Protein AF-A0A7Y4ZF95-F1 (afdb_monomer_lite)

pLDDT: mean 88.72, std 15.92, range [34.03, 98.06]

Sequence (180 aa):
MFRTTTAITALSLLALSTVAGCDKSADKKAEEVAEAQRTANQRSVEAQNEANDKANKAQIEANDTIVKEQNKAAAKADDLNKDLAVKREDLRKSLEKDLASVDKRVIDLRTKVSTAKNTKTPKADLEAAIKDVQGQSDALKKSISNVAATTADSFEATKTNLETQVSALAKSLDDIEKKV

Foldseek 3Di:
DDDDDDDDDDDDDDDDDDDPDDPPPVVVVVVVVVVVVVVVVVVVVVVVVVVVVVVVVVVVVVVVVVVVVVVVVVVVVVVLVVVLQVVLVVLLVVLVVLLVVLVVLLVVLLVCLVPDPDFQDDSVVLPVLSVVLVVLSVVLNVLSVCLNVDDPVCNVVSSVVSVVSSVVSVVSSVVSVVGD

Radius of gyration: 43.76 Å; chains: 1; bounding box: 86×17×122 Å

Secondary structure (DSSP, 8-state):
----------------------HHHHHHHHHHHHHHHHHHHHHHHHHHHHHHHHHHHHHHHHHHHHHHHHHHHHHHHHHHHHHHHHHHHHHHHHHHHHHHHHHHHHHHHHHHHHH-SS-SS-HHHHHHHHHHHHHHHHHHHHHHTTGGG--HHHHHHHHHHHHHHHHHHHHHHHHHHTT-

Structure (mmCIF, N/CA/C/O backbone):
data_AF-A0A7Y4ZF95-F1
#
_entry.id   AF-A0A7Y4ZF95-F1
#
loop_
_atom_site.group_PDB
_atom_site.id
_atom_site.type_symbol
_atom_site.label_atom_id
_atom_site.label_alt_id
_atom_site.label_comp_id
_atom_site.label_asym_id
_atom_site.label_entity_id
_atom_site.label_seq_id
_atom_site.pdbx_PDB_ins_code
_atom_site.Cartn_x
_atom_site.Cartn_y
_atom_site.Cartn_z
_atom_site.occupancy
_atom_site.B_iso_or_equiv
_atom_site.auth_seq_id
_atom_site.auth_comp_id
_atom_site.auth_asym_id
_atom_site.auth_atom_id
_atom_site.pdbx_PDB_model_num
ATOM 1 N N . MET A 1 1 ? 10.327 -6.188 -35.863 1.00 38.84 1 MET A N 1
ATOM 2 C CA . MET A 1 1 ? 10.678 -7.007 -37.044 1.00 38.84 1 MET A CA 1
ATOM 3 C C . MET A 1 1 ? 10.373 -6.199 -38.296 1.00 38.84 1 MET A C 1
ATOM 5 O O . MET A 1 1 ? 9.225 -6.164 -38.707 1.00 38.84 1 MET A O 1
ATOM 9 N N . PHE A 1 2 ? 11.367 -5.526 -38.875 1.00 34.03 2 PHE A N 1
ATOM 10 C CA . PHE A 1 2 ? 11.234 -4.890 -40.188 1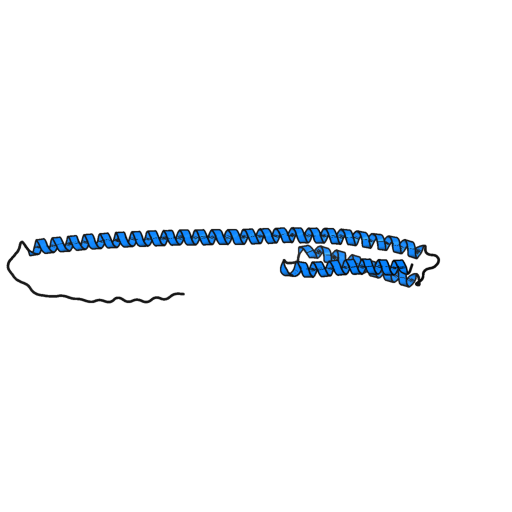.00 34.03 2 PHE A CA 1
ATOM 11 C C . PHE A 1 2 ? 12.203 -5.588 -41.143 1.00 34.03 2 PHE A C 1
ATOM 13 O O . PHE A 1 2 ? 13.413 -5.565 -40.936 1.00 34.03 2 PHE A O 1
ATOM 20 N N . ARG A 1 3 ? 11.644 -6.294 -42.131 1.00 48.75 3 ARG A N 1
ATOM 21 C CA . ARG A 1 3 ? 12.360 -6.879 -43.267 1.00 48.75 3 ARG A CA 1
ATOM 22 C C . ARG A 1 3 ? 12.306 -5.867 -44.406 1.00 48.75 3 ARG A C 1
ATOM 24 O O . ARG A 1 3 ? 11.213 -5.558 -44.868 1.00 48.75 3 ARG A O 1
ATOM 31 N N . THR A 1 4 ? 13.453 -5.413 -44.892 1.00 50.75 4 THR A N 1
ATOM 32 C CA . THR A 1 4 ? 13.552 -4.729 -46.187 1.00 50.75 4 THR A CA 1
ATOM 33 C C . THR A 1 4 ? 14.628 -5.408 -47.017 1.00 50.75 4 THR A C 1
ATOM 35 O O . THR A 1 4 ? 15.821 -5.288 -46.755 1.00 50.75 4 THR A O 1
ATOM 38 N N . THR A 1 5 ? 14.155 -6.182 -47.987 1.00 53.75 5 THR A N 1
ATOM 39 C CA . THR A 1 5 ? 14.913 -6.820 -49.056 1.00 53.75 5 THR A CA 1
ATOM 40 C C . THR A 1 5 ? 14.968 -5.840 -50.223 1.00 53.75 5 THR A C 1
ATOM 42 O O . THR A 1 5 ? 13.928 -5.566 -50.813 1.00 53.75 5 THR A O 1
ATOM 45 N N . THR A 1 6 ? 16.151 -5.342 -50.583 1.00 54.34 6 THR A N 1
ATOM 46 C CA . THR A 1 6 ? 16.335 -4.622 -51.851 1.00 54.34 6 THR A CA 1
ATOM 47 C C . THR A 1 6 ? 17.598 -5.134 -52.526 1.00 54.34 6 THR A C 1
ATOM 49 O O . THR A 1 6 ? 18.715 -4.813 -52.130 1.00 54.34 6 THR A O 1
ATOM 52 N N . ALA A 1 7 ? 17.397 -5.991 -53.523 1.00 48.81 7 ALA A N 1
ATOM 53 C CA . ALA A 1 7 ? 18.414 -6.415 -54.467 1.00 48.81 7 ALA A CA 1
ATOM 54 C C . ALA A 1 7 ? 18.670 -5.284 -55.474 1.00 48.81 7 ALA A C 1
ATOM 56 O O . ALA A 1 7 ? 17.720 -4.745 -56.039 1.00 48.81 7 ALA A O 1
ATOM 57 N N . ILE A 1 8 ? 19.936 -4.954 -55.733 1.00 49.41 8 ILE A N 1
ATOM 58 C CA . ILE A 1 8 ? 20.340 -4.212 -56.932 1.00 49.41 8 ILE A CA 1
ATOM 59 C C . ILE A 1 8 ? 21.417 -5.040 -57.625 1.00 49.41 8 ILE A C 1
ATOM 61 O O . ILE A 1 8 ? 22.589 -5.031 -57.257 1.00 49.41 8 ILE A O 1
ATOM 65 N N . THR A 1 9 ? 20.972 -5.806 -58.614 1.00 49.31 9 THR A N 1
ATOM 66 C CA . THR A 1 9 ? 21.799 -6.478 -59.612 1.00 49.31 9 THR A CA 1
ATOM 67 C C . THR A 1 9 ? 21.808 -5.576 -60.843 1.00 49.31 9 THR A C 1
ATOM 69 O O . THR A 1 9 ? 20.766 -5.397 -61.467 1.00 49.31 9 THR A O 1
ATOM 72 N N . ALA A 1 10 ? 22.953 -4.995 -61.200 1.00 43.66 10 ALA A N 1
ATOM 73 C CA . ALA A 1 10 ? 23.132 -4.328 -62.488 1.00 43.66 10 ALA A CA 1
ATOM 74 C C . ALA A 1 10 ? 24.470 -4.759 -63.094 1.00 43.66 10 ALA A C 1
ATOM 76 O O . ALA A 1 10 ? 25.547 -4.322 -62.700 1.00 43.66 10 ALA A O 1
ATOM 77 N N . LEU A 1 11 ? 24.331 -5.700 -64.021 1.00 53.72 11 LEU A N 1
ATOM 78 C CA . LEU A 1 11 ? 25.322 -6.257 -64.921 1.00 53.72 11 LEU A CA 1
ATOM 79 C C . LEU A 1 11 ? 25.525 -5.288 -66.096 1.00 53.72 11 LEU A C 1
ATOM 81 O O . LEU A 1 11 ? 24.558 -4.959 -66.779 1.00 53.72 11 LEU A O 1
ATOM 85 N N . SER A 1 12 ? 26.765 -4.910 -66.395 1.00 43.88 12 SER A N 1
ATOM 86 C CA . SER A 1 12 ? 27.131 -4.408 -67.726 1.00 43.88 12 SER A CA 1
ATOM 87 C C . SER A 1 12 ? 28.594 -4.720 -68.036 1.00 43.88 12 SER A C 1
ATOM 89 O O . SER A 1 12 ? 29.511 -3.946 -67.776 1.00 43.88 12 SER A O 1
ATOM 91 N N . LEU A 1 13 ? 28.781 -5.908 -68.616 1.00 50.03 13 LEU A N 1
ATOM 92 C CA . LEU A 1 13 ? 29.939 -6.275 -69.424 1.00 50.03 13 LEU A CA 1
ATOM 93 C C . LEU A 1 13 ? 29.984 -5.360 -70.660 1.00 50.03 13 LEU A C 1
ATOM 95 O O . LEU A 1 13 ? 29.037 -5.345 -71.445 1.00 50.03 13 LEU A O 1
ATOM 99 N N . LEU A 1 14 ? 31.095 -4.659 -70.869 1.00 51.44 14 LEU A N 1
ATOM 100 C CA . LEU A 1 14 ? 31.428 -4.007 -72.136 1.00 51.44 14 LEU A CA 1
ATOM 101 C C . LEU A 1 14 ? 32.805 -4.510 -72.573 1.00 51.44 14 LEU A C 1
ATOM 103 O O . LEU A 1 14 ? 33.836 -4.096 -72.053 1.00 51.44 14 LEU A O 1
ATOM 107 N N . ALA A 1 15 ? 32.793 -5.450 -73.515 1.00 59.00 15 ALA A N 1
ATOM 108 C CA . ALA A 1 15 ? 33.949 -5.841 -74.306 1.00 59.00 15 ALA A CA 1
ATOM 109 C C . ALA A 1 15 ? 33.940 -5.029 -75.606 1.00 59.00 15 ALA A C 1
ATOM 111 O O . ALA A 1 15 ? 32.884 -4.955 -76.226 1.00 59.00 15 ALA A O 1
ATOM 112 N N . LEU A 1 16 ? 35.086 -4.485 -76.038 1.00 45.25 16 LEU A N 1
ATOM 113 C CA . LEU A 1 16 ? 35.409 -4.279 -77.460 1.00 45.25 16 LEU A CA 1
ATOM 114 C C . LEU A 1 16 ? 36.900 -3.948 -77.684 1.00 45.25 16 LEU A C 1
ATOM 116 O O . LEU A 1 16 ? 37.392 -2.881 -77.335 1.00 45.25 16 LEU A O 1
ATOM 120 N N . SER A 1 17 ? 37.557 -4.934 -78.301 1.00 50.25 17 SER A N 1
ATOM 121 C CA . SER A 1 17 ? 38.521 -4.887 -79.413 1.00 50.25 17 SER A CA 1
ATOM 122 C C . SER A 1 17 ? 39.746 -3.959 -79.405 1.00 50.25 17 SER A C 1
ATOM 124 O O . SER A 1 17 ? 39.678 -2.735 -79.435 1.00 50.25 17 SER A O 1
ATOM 126 N N . THR A 1 18 ? 40.868 -4.655 -79.576 1.00 51.62 18 THR A N 1
ATOM 127 C CA . THR A 1 18 ? 42.218 -4.282 -79.998 1.00 51.62 18 THR A CA 1
ATOM 128 C C . THR A 1 18 ? 42.303 -3.346 -81.212 1.00 51.62 18 THR A C 1
ATOM 130 O O . THR A 1 18 ? 41.832 -3.689 -82.296 1.00 51.62 18 THR A O 1
ATOM 133 N N . VAL A 1 19 ? 43.054 -2.249 -81.066 1.00 53.84 19 VAL A N 1
ATOM 134 C CA . VAL A 1 19 ? 43.753 -1.569 -82.169 1.00 53.84 19 VAL A CA 1
ATOM 135 C C . VAL A 1 19 ? 45.237 -1.517 -81.811 1.00 53.84 19 VAL A C 1
ATOM 137 O O . VAL A 1 19 ? 45.625 -0.927 -80.804 1.00 53.84 19 VAL A O 1
ATOM 140 N N . ALA A 1 20 ? 46.055 -2.188 -82.623 1.00 61.06 20 ALA A N 1
ATOM 141 C CA . ALA A 1 20 ? 47.508 -2.166 -82.546 1.00 61.06 20 ALA A CA 1
ATOM 142 C C . ALA A 1 20 ? 48.028 -0.828 -83.092 1.00 61.06 20 ALA A C 1
ATOM 144 O O . ALA A 1 20 ? 47.841 -0.518 -84.267 1.00 61.06 20 ALA A O 1
ATOM 145 N N . GLY A 1 21 ? 48.665 -0.048 -82.218 1.00 53.12 21 GLY A N 1
ATOM 146 C CA . GLY A 1 21 ? 49.318 1.219 -82.545 1.00 53.12 21 GLY A CA 1
ATOM 147 C C . GLY A 1 21 ? 49.047 2.303 -81.503 1.00 53.12 21 GLY A C 1
ATOM 148 O O . GLY A 1 21 ? 48.215 3.158 -81.766 1.00 53.12 21 GLY A O 1
ATOM 149 N N . CYS A 1 22 ? 49.711 2.247 -80.334 1.00 52.09 22 CYS A N 1
ATOM 150 C CA . CYS A 1 22 ? 50.061 3.373 -79.434 1.00 52.09 22 CYS A CA 1
ATOM 151 C C . CYS A 1 22 ? 50.559 2.833 -78.068 1.00 52.09 22 CYS A C 1
ATOM 153 O O . CYS A 1 22 ? 49.835 2.906 -77.072 1.00 52.09 22 CYS A O 1
ATOM 155 N N . ASP A 1 23 ? 51.798 2.329 -78.004 1.00 54.50 23 ASP A N 1
ATOM 156 C CA . ASP A 1 23 ? 52.418 1.767 -76.779 1.00 54.50 23 ASP A CA 1
ATOM 157 C C . ASP A 1 23 ? 52.372 2.739 -75.578 1.00 54.50 23 ASP A C 1
ATOM 159 O O . ASP A 1 23 ? 52.082 2.365 -74.453 1.00 54.50 23 ASP A O 1
ATOM 163 N N . LYS A 1 24 ? 52.507 4.050 -75.819 1.00 58.34 24 LYS A N 1
ATOM 164 C CA . LYS A 1 24 ? 52.425 5.079 -74.762 1.00 58.34 24 LYS A CA 1
ATOM 165 C C . LYS A 1 24 ? 51.011 5.431 -74.280 1.00 58.34 24 LYS A C 1
ATOM 167 O O . LYS A 1 24 ? 50.882 6.184 -73.318 1.00 58.34 24 LYS A O 1
ATOM 172 N N . SER A 1 25 ? 49.956 4.979 -74.961 1.00 62.72 25 SER A N 1
ATOM 173 C CA . SER A 1 25 ? 48.571 5.368 -74.635 1.00 62.72 25 SER A CA 1
ATOM 174 C C . SER A 1 25 ? 47.823 4.328 -73.801 1.00 62.72 25 SER A C 1
ATOM 176 O O . SER A 1 25 ? 46.913 4.696 -73.064 1.00 62.72 25 SER A O 1
ATOM 178 N N . ALA A 1 26 ? 48.204 3.051 -73.900 1.00 68.19 26 ALA A N 1
ATOM 179 C CA . ALA A 1 26 ? 47.609 1.977 -73.112 1.00 68.19 26 ALA A CA 1
ATOM 180 C C . ALA A 1 26 ? 48.098 2.025 -71.657 1.00 68.19 26 ALA A C 1
ATOM 182 O O . ALA A 1 26 ? 47.274 1.980 -70.747 1.00 68.19 26 ALA A O 1
ATOM 183 N N . ASP A 1 27 ? 49.400 2.241 -71.445 1.00 75.06 27 ASP A N 1
ATOM 184 C CA . ASP A 1 27 ? 49.992 2.354 -70.106 1.00 75.06 27 ASP A CA 1
ATOM 185 C C . ASP A 1 27 ? 49.444 3.554 -69.324 1.00 75.06 27 ASP A C 1
ATOM 187 O O . ASP A 1 27 ? 49.044 3.413 -68.172 1.00 75.06 27 ASP A O 1
ATOM 191 N N . LYS A 1 28 ? 49.316 4.721 -69.972 1.00 75.94 28 LYS A N 1
ATOM 192 C CA . LYS A 1 28 ? 48.698 5.906 -69.349 1.00 75.94 28 LYS A CA 1
ATOM 193 C C . LYS A 1 28 ? 47.238 5.672 -68.961 1.00 75.94 28 LYS A C 1
ATOM 195 O O . LYS A 1 28 ? 46.824 6.059 -67.877 1.00 75.94 28 LYS A O 1
ATOM 200 N N . LYS A 1 29 ? 46.463 5.002 -69.819 1.00 76.62 29 LYS A N 1
ATOM 201 C CA . LYS A 1 29 ? 45.070 4.650 -69.507 1.00 76.62 29 LYS A CA 1
ATOM 202 C C . LYS A 1 29 ? 44.976 3.632 -68.370 1.00 76.62 29 LYS A C 1
ATOM 204 O O . LYS A 1 29 ? 44.055 3.712 -67.565 1.00 76.62 29 LYS A O 1
ATOM 209 N N . ALA A 1 30 ? 45.906 2.682 -68.288 1.00 80.31 30 ALA A N 1
ATOM 210 C CA . ALA A 1 30 ? 45.956 1.722 -67.189 1.00 80.31 30 ALA A CA 1
ATOM 211 C C . ALA A 1 30 ? 46.284 2.405 -65.849 1.00 80.31 30 ALA A C 1
ATOM 213 O O . ALA A 1 30 ? 45.670 2.079 -64.833 1.00 80.31 30 ALA A O 1
ATOM 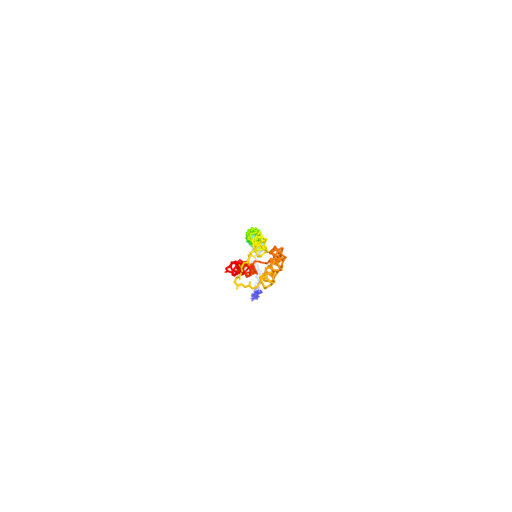214 N N . GLU A 1 31 ? 47.196 3.380 -65.854 1.00 84.12 31 GLU A N 1
ATOM 215 C CA . GLU A 1 31 ? 47.543 4.184 -64.677 1.00 84.12 31 GLU A CA 1
ATOM 216 C C . GLU A 1 31 ? 46.365 5.055 -64.206 1.00 84.12 31 GLU A C 1
ATOM 218 O O . GLU A 1 31 ? 46.001 4.996 -63.032 1.00 84.12 31 GLU A O 1
ATOM 223 N N . GLU A 1 32 ? 45.690 5.759 -65.123 1.00 85.69 32 GLU A N 1
ATOM 224 C CA . GLU A 1 32 ? 44.487 6.556 -64.827 1.00 85.69 32 GLU A CA 1
ATOM 225 C C . GLU A 1 32 ? 43.347 5.699 -64.247 1.00 85.69 32 GLU A C 1
ATOM 227 O O . GLU A 1 32 ? 42.679 6.100 -63.291 1.00 85.69 32 GLU A O 1
ATOM 232 N N . VAL A 1 33 ? 43.131 4.491 -64.782 1.00 84.75 33 VAL A N 1
ATOM 233 C CA . VAL A 1 33 ? 42.121 3.553 -64.261 1.00 84.75 33 VAL A CA 1
ATOM 234 C C . VAL A 1 33 ? 42.498 3.050 -62.865 1.00 84.75 33 VAL A C 1
ATOM 236 O O . VAL A 1 33 ? 41.635 2.980 -61.987 1.00 84.75 33 VAL A O 1
ATOM 239 N N . ALA A 1 34 ? 43.772 2.727 -62.631 1.00 87.88 34 ALA A N 1
ATOM 240 C CA . ALA A 1 34 ? 44.245 2.283 -61.323 1.00 87.88 34 ALA A CA 1
ATOM 241 C C . ALA A 1 34 ? 44.133 3.392 -60.263 1.00 87.88 34 ALA A C 1
ATOM 243 O O . ALA A 1 34 ? 43.736 3.121 -59.127 1.00 87.88 34 ALA A O 1
ATOM 244 N N . GLU A 1 35 ? 44.441 4.640 -60.623 1.00 91.31 35 GLU A N 1
ATOM 245 C CA . GLU A 1 35 ? 44.264 5.803 -59.751 1.00 91.31 35 GLU A CA 1
ATOM 246 C C . GLU A 1 35 ? 42.783 6.049 -59.446 1.00 91.31 35 GLU A C 1
ATOM 248 O O . GLU A 1 35 ? 42.404 6.121 -58.275 1.00 91.31 35 GLU A O 1
ATOM 253 N N . ALA A 1 36 ? 41.922 6.052 -60.469 1.00 89.38 36 ALA A N 1
ATOM 254 C CA . ALA A 1 36 ? 40.479 6.195 -60.293 1.00 89.38 36 ALA A CA 1
ATOM 255 C C . ALA A 1 36 ? 39.898 5.105 -59.376 1.00 89.38 36 ALA A C 1
ATOM 257 O O . ALA A 1 36 ? 39.076 5.398 -58.504 1.00 89.38 36 ALA A O 1
ATOM 258 N N . GLN A 1 37 ? 40.356 3.856 -59.514 1.00 90.69 37 GLN A N 1
ATOM 259 C CA . GLN A 1 37 ? 39.935 2.753 -58.652 1.00 90.69 37 GLN A CA 1
ATOM 260 C C . GLN A 1 37 ? 40.424 2.928 -57.208 1.00 90.69 37 GLN A C 1
ATOM 262 O O . GLN A 1 37 ? 39.662 2.681 -56.273 1.00 90.69 37 GLN A O 1
ATOM 267 N N . ARG A 1 38 ? 41.663 3.395 -56.997 1.00 92.94 38 ARG A N 1
ATOM 268 C CA . ARG A 1 38 ? 42.179 3.708 -55.652 1.00 92.94 38 ARG A CA 1
ATOM 269 C C . ARG A 1 38 ? 41.372 4.819 -54.991 1.00 92.94 38 ARG A C 1
ATOM 271 O O . ARG A 1 38 ? 40.939 4.641 -53.855 1.00 92.94 38 ARG A O 1
ATOM 278 N N . THR A 1 39 ? 41.111 5.918 -55.697 1.00 93.50 39 THR A N 1
ATOM 279 C CA . THR A 1 39 ? 40.301 7.028 -55.178 1.00 93.50 39 THR A CA 1
ATOM 280 C C . THR A 1 39 ? 38.866 6.591 -54.883 1.00 93.50 39 THR A C 1
ATOM 282 O O . THR A 1 39 ? 38.317 6.963 -53.846 1.00 93.50 39 THR A O 1
ATOM 285 N N . ALA A 1 40 ? 38.253 5.775 -55.746 1.00 91.62 40 ALA A N 1
ATOM 286 C CA . ALA A 1 40 ? 36.916 5.234 -55.510 1.00 91.62 40 ALA A CA 1
ATOM 287 C C . ALA A 1 40 ? 36.874 4.330 -54.267 1.00 91.62 40 ALA A C 1
ATOM 289 O O . ALA A 1 40 ? 35.991 4.486 -53.422 1.00 91.62 40 ALA A O 1
ATOM 290 N N . ASN A 1 41 ? 37.858 3.439 -54.113 1.00 93.94 41 ASN A N 1
ATOM 291 C CA . ASN A 1 41 ? 37.977 2.580 -52.936 1.00 93.94 41 ASN A CA 1
ATOM 292 C C . ASN A 1 41 ? 38.184 3.400 -51.656 1.00 93.94 41 ASN A C 1
ATOM 294 O O . ASN A 1 41 ? 37.526 3.133 -50.653 1.00 93.94 41 ASN A O 1
ATOM 298 N N . GLN A 1 42 ? 39.039 4.426 -51.697 1.00 96.19 42 GLN A N 1
ATOM 299 C CA . GLN A 1 42 ? 39.266 5.314 -50.559 1.00 96.19 42 GLN A CA 1
ATOM 300 C C . GLN A 1 42 ? 37.978 6.038 -50.148 1.00 96.19 42 GLN A C 1
ATOM 302 O O . GLN A 1 42 ? 37.582 5.962 -48.987 1.00 96.19 42 GLN A O 1
ATOM 307 N N . ARG A 1 43 ? 37.267 6.652 -51.104 1.00 94.56 43 ARG A N 1
ATOM 308 C CA . ARG A 1 43 ? 35.981 7.317 -50.835 1.00 94.56 43 ARG A CA 1
ATOM 309 C C . ARG A 1 43 ? 34.924 6.351 -50.302 1.00 94.56 43 ARG A C 1
ATOM 311 O O . ARG A 1 43 ? 34.137 6.728 -49.441 1.00 94.56 43 ARG A O 1
ATOM 318 N N . SER A 1 44 ? 34.908 5.106 -50.781 1.00 92.38 44 SER A N 1
ATOM 319 C CA . SER A 1 44 ? 34.009 4.068 -50.264 1.00 92.38 44 SER A CA 1
ATOM 320 C C . SER A 1 44 ? 34.312 3.726 -48.803 1.00 92.38 44 SER A C 1
ATOM 322 O O . SER A 1 44 ? 33.385 3.590 -48.009 1.00 92.38 44 SER A O 1
ATOM 324 N N . VAL A 1 45 ? 35.588 3.587 -48.433 1.00 95.75 45 VAL A N 1
ATOM 325 C CA . VAL A 1 45 ? 35.990 3.302 -47.046 1.00 95.75 45 VAL A CA 1
ATOM 326 C C . VAL A 1 45 ? 35.681 4.488 -46.133 1.00 95.75 45 VAL A C 1
ATOM 328 O O . VAL A 1 45 ? 35.116 4.294 -45.060 1.00 95.75 45 VAL A O 1
ATOM 331 N N . GLU A 1 46 ? 35.981 5.715 -46.563 1.00 95.62 46 GLU A N 1
ATOM 332 C CA . GLU A 1 46 ? 35.650 6.937 -45.817 1.00 95.62 46 GLU A CA 1
ATOM 333 C C . GLU A 1 46 ? 34.138 7.057 -45.581 1.00 95.62 46 GLU A C 1
ATOM 335 O O . GLU A 1 46 ? 33.709 7.263 -44.446 1.00 95.62 46 GLU A O 1
ATOM 340 N N . ALA A 1 47 ? 33.323 6.828 -46.616 1.00 94.06 47 ALA A N 1
ATOM 341 C CA . ALA A 1 47 ? 31.866 6.843 -46.499 1.00 94.06 47 ALA A CA 1
ATOM 342 C C . ALA A 1 47 ? 31.334 5.736 -45.571 1.00 94.06 47 ALA A C 1
ATOM 344 O O . ALA A 1 47 ? 30.408 5.979 -44.796 1.00 94.06 47 ALA A O 1
ATOM 345 N N . GLN A 1 48 ? 31.913 4.529 -45.614 1.00 94.56 48 GLN A N 1
ATOM 346 C CA . GLN A 1 48 ? 31.554 3.443 -44.694 1.00 94.56 48 GLN A CA 1
ATOM 347 C C . GLN A 1 48 ? 31.913 3.784 -43.247 1.00 94.56 48 GLN A C 1
ATOM 349 O O . GLN A 1 48 ? 31.104 3.553 -42.351 1.00 94.56 48 GLN A O 1
ATOM 354 N N . ASN A 1 49 ? 33.087 4.370 -43.012 1.00 96.19 49 ASN A N 1
ATOM 355 C CA . ASN A 1 49 ? 33.508 4.790 -41.678 1.00 96.19 49 ASN A CA 1
ATOM 356 C C . ASN A 1 49 ? 32.603 5.898 -41.132 1.00 96.19 49 ASN A C 1
ATOM 358 O O . ASN A 1 49 ? 32.125 5.784 -40.009 1.00 96.19 49 ASN A O 1
ATOM 362 N N . GLU A 1 50 ? 32.280 6.916 -41.935 1.00 96.56 50 GLU A N 1
ATOM 363 C CA . GLU A 1 50 ? 31.364 7.983 -41.518 1.00 96.56 50 GLU A CA 1
ATOM 364 C C . GLU A 1 50 ? 29.952 7.443 -41.225 1.00 96.56 50 GLU A C 1
ATOM 366 O O . GLU A 1 50 ? 29.311 7.854 -40.253 1.00 96.56 50 GLU A O 1
ATOM 371 N N . ALA A 1 51 ? 29.462 6.500 -42.036 1.00 94.62 51 ALA A N 1
ATOM 372 C CA . ALA A 1 51 ? 28.183 5.840 -41.798 1.00 94.62 51 ALA A CA 1
ATOM 373 C C . ALA A 1 51 ? 28.197 5.024 -40.495 1.00 94.62 51 ALA A C 1
ATOM 375 O O . ALA A 1 51 ? 27.260 5.132 -39.702 1.00 94.62 51 ALA A O 1
ATOM 376 N N . ASN A 1 52 ? 29.268 4.265 -40.246 1.00 96.44 52 ASN A N 1
ATOM 377 C CA . ASN A 1 52 ? 29.450 3.503 -39.012 1.00 96.44 52 ASN A CA 1
ATOM 378 C C . ASN A 1 52 ? 29.543 4.427 -37.791 1.00 96.44 52 ASN A C 1
ATOM 380 O O . ASN A 1 52 ? 28.891 4.170 -36.783 1.00 96.44 52 ASN A O 1
ATOM 384 N N . ASP A 1 53 ? 30.271 5.540 -37.886 1.00 97.56 53 ASP A N 1
ATOM 385 C CA . ASP A 1 53 ? 30.383 6.527 -36.811 1.00 97.56 53 ASP A CA 1
ATOM 386 C C . ASP A 1 53 ? 29.034 7.178 -36.491 1.00 97.56 53 ASP A C 1
ATOM 388 O O . ASP A 1 53 ? 28.680 7.332 -35.319 1.00 97.56 53 ASP A O 1
ATOM 392 N N . LYS A 1 54 ? 28.247 7.536 -37.514 1.00 96.44 54 LYS A N 1
ATOM 393 C CA . LYS A 1 54 ? 26.886 8.066 -37.327 1.00 96.44 54 LYS A CA 1
ATOM 394 C C . LYS A 1 54 ? 25.955 7.024 -36.711 1.00 96.44 54 LYS A C 1
ATOM 396 O O . LYS A 1 54 ? 25.207 7.362 -35.796 1.00 96.44 54 LYS A O 1
ATOM 401 N N . ALA A 1 55 ? 26.020 5.774 -37.166 1.00 94.81 55 ALA A N 1
ATOM 402 C CA . ALA A 1 55 ? 25.230 4.681 -36.607 1.00 94.81 55 ALA A CA 1
ATOM 403 C C . ALA A 1 55 ? 25.588 4.418 -35.135 1.00 94.81 55 ALA A C 1
ATOM 405 O O . ALA A 1 55 ? 24.694 4.307 -34.297 1.00 94.81 55 ALA A O 1
ATOM 406 N N . ASN A 1 56 ? 26.882 4.407 -34.802 1.00 95.75 56 ASN A N 1
ATOM 407 C CA . ASN A 1 56 ? 27.368 4.228 -33.436 1.00 95.75 56 ASN A CA 1
ATOM 408 C C . ASN A 1 56 ? 26.921 5.375 -32.523 1.00 95.75 56 ASN A C 1
ATOM 410 O O . ASN A 1 56 ? 26.414 5.123 -31.432 1.00 95.75 56 ASN A O 1
ATOM 414 N N . LYS A 1 57 ? 27.047 6.632 -32.970 1.00 96.88 57 LYS A N 1
ATOM 415 C CA . LYS A 1 57 ? 26.561 7.798 -32.212 1.00 96.88 57 LYS A CA 1
ATOM 416 C C . LYS A 1 57 ? 25.057 7.721 -31.963 1.00 96.88 57 LYS A C 1
ATOM 418 O O . LYS A 1 57 ? 24.633 7.849 -30.820 1.00 96.88 57 LYS A O 1
ATOM 423 N N . ALA A 1 58 ? 24.271 7.420 -32.997 1.00 95.44 58 ALA A N 1
ATOM 424 C CA . ALA A 1 58 ? 22.826 7.257 -32.864 1.00 95.44 58 ALA A CA 1
ATOM 425 C C . ALA A 1 58 ? 22.459 6.117 -31.896 1.00 95.44 58 ALA A C 1
ATOM 427 O O . ALA A 1 58 ? 21.532 6.256 -31.101 1.00 95.44 58 ALA A O 1
ATOM 428 N N . GLN A 1 59 ? 23.200 5.004 -31.916 1.00 95.06 59 GLN A N 1
ATOM 429 C CA . GLN A 1 59 ? 22.987 3.897 -30.983 1.00 95.06 59 GLN A CA 1
ATOM 430 C C . GLN A 1 59 ? 23.327 4.287 -29.538 1.00 95.06 59 GLN A C 1
ATOM 432 O O . GLN A 1 59 ? 22.584 3.933 -28.624 1.00 95.06 59 GLN A O 1
ATOM 437 N N . ILE A 1 60 ? 24.417 5.026 -29.320 1.00 96.75 60 ILE A N 1
ATOM 438 C CA . ILE A 1 60 ? 24.803 5.526 -27.994 1.00 96.75 60 ILE A CA 1
ATOM 439 C C . ILE A 1 60 ? 23.744 6.492 -27.454 1.00 96.75 60 ILE A C 1
ATOM 441 O O . ILE A 1 60 ? 23.310 6.328 -26.318 1.00 96.75 60 ILE A O 1
ATOM 445 N N . GLU A 1 61 ? 23.284 7.450 -28.260 1.00 96.31 61 GLU A N 1
ATOM 446 C CA . GLU A 1 61 ? 22.238 8.408 -27.869 1.00 96.31 61 GLU A CA 1
ATOM 447 C C . GLU A 1 61 ? 20.901 7.714 -27.566 1.00 96.31 61 GLU A C 1
ATOM 449 O O . GLU A 1 61 ? 20.227 8.040 -26.582 1.00 96.31 61 GLU A O 1
ATOM 454 N N . ALA A 1 62 ? 20.529 6.716 -28.373 1.00 95.19 62 ALA A N 1
ATOM 455 C CA . ALA A 1 62 ? 19.342 5.905 -28.126 1.00 95.19 62 ALA A CA 1
ATOM 456 C C . ALA A 1 62 ? 19.463 5.118 -26.812 1.00 95.19 62 ALA A C 1
ATOM 458 O O . ALA A 1 62 ? 18.535 5.128 -26.002 1.00 95.19 62 ALA A O 1
ATOM 459 N N . ASN A 1 63 ? 20.613 4.485 -26.565 1.00 95.88 63 ASN A N 1
ATOM 460 C CA . ASN A 1 63 ? 20.874 3.756 -25.325 1.00 95.88 63 ASN A CA 1
ATOM 461 C C . ASN A 1 63 ? 20.863 4.687 -24.102 1.00 95.88 63 ASN A C 1
ATOM 463 O O . ASN A 1 63 ? 20.247 4.351 -23.092 1.00 95.88 63 ASN A O 1
ATOM 467 N N . ASP A 1 64 ? 21.479 5.867 -24.194 1.00 97.44 64 ASP A N 1
ATOM 468 C CA . ASP A 1 64 ? 21.461 6.881 -23.131 1.00 97.44 64 ASP A CA 1
ATOM 469 C C . ASP A 1 64 ? 20.029 7.345 -22.820 1.00 97.44 64 ASP A C 1
ATOM 471 O O . ASP A 1 64 ? 19.631 7.440 -21.657 1.00 97.44 64 ASP A O 1
ATOM 475 N N . THR A 1 65 ? 19.206 7.542 -23.853 1.00 96.69 65 THR A N 1
ATOM 476 C CA . THR A 1 65 ? 17.787 7.886 -23.684 1.00 96.69 65 THR A CA 1
ATOM 477 C C . THR A 1 65 ? 17.013 6.770 -22.979 1.00 96.69 65 THR A C 1
ATOM 479 O O . THR A 1 65 ? 16.262 7.044 -22.043 1.00 96.69 65 THR A O 1
ATOM 482 N N . ILE A 1 66 ? 17.224 5.509 -23.370 1.00 95.94 66 ILE A N 1
ATOM 483 C CA . ILE A 1 66 ? 16.584 4.351 -22.728 1.00 95.94 66 ILE A CA 1
ATOM 484 C C . ILE A 1 66 ? 16.951 4.284 -21.242 1.00 95.94 66 ILE A C 1
ATOM 486 O O . ILE A 1 66 ? 16.061 4.146 -20.402 1.00 95.94 66 ILE A O 1
ATOM 490 N N . VAL A 1 67 ? 18.235 4.428 -20.904 1.00 96.50 67 VAL A N 1
ATOM 491 C CA . VAL A 1 67 ? 18.706 4.404 -19.510 1.00 96.50 67 VAL A CA 1
ATOM 492 C C . VAL A 1 67 ? 18.099 5.554 -18.703 1.00 96.50 67 VAL A C 1
ATOM 494 O O . VAL A 1 67 ? 17.626 5.343 -17.586 1.00 96.50 67 VAL A O 1
ATOM 497 N N . LYS A 1 68 ? 18.044 6.770 -19.263 1.00 96.38 68 LYS A N 1
ATOM 498 C CA . LYS A 1 68 ? 17.414 7.928 -18.606 1.00 96.38 68 LYS A CA 1
ATOM 499 C C . LYS A 1 68 ? 15.938 7.688 -18.301 1.00 96.38 68 LYS A C 1
ATOM 501 O O . LYS A 1 68 ? 15.501 7.973 -17.186 1.00 96.38 68 LYS A O 1
ATOM 506 N N . GLU A 1 69 ? 15.175 7.160 -19.252 1.00 96.31 69 GLU A N 1
ATOM 507 C CA . GLU A 1 69 ? 13.750 6.883 -19.046 1.00 96.31 69 GLU A CA 1
ATOM 508 C C . GLU A 1 69 ? 13.518 5.722 -18.067 1.00 96.31 69 GLU A C 1
ATOM 510 O O . GLU A 1 69 ? 12.634 5.812 -17.213 1.00 96.31 69 GLU A O 1
ATOM 515 N N . GLN A 1 70 ? 14.358 4.682 -18.094 1.00 95.69 70 GLN A N 1
ATOM 516 C CA . GLN A 1 70 ? 14.330 3.612 -17.088 1.00 95.69 70 GLN A CA 1
ATOM 517 C C . GLN A 1 70 ? 14.593 4.149 -15.675 1.00 95.69 70 GLN A C 1
ATOM 519 O O . GLN A 1 70 ? 13.857 3.819 -14.745 1.00 95.69 70 GLN A O 1
ATOM 524 N N . ASN A 1 71 ? 15.581 5.034 -15.517 1.00 95.94 71 ASN A N 1
ATOM 525 C CA . ASN A 1 71 ? 15.891 5.658 -14.230 1.00 95.94 71 ASN A CA 1
ATOM 526 C C . ASN A 1 71 ? 14.745 6.547 -13.726 1.00 95.94 71 ASN A C 1
ATOM 528 O O . ASN A 1 71 ? 14.407 6.496 -12.545 1.00 95.94 71 ASN A O 1
ATOM 532 N N . LYS A 1 72 ? 14.102 7.326 -14.608 1.00 96.31 72 LYS A N 1
ATOM 533 C CA . LYS A 1 72 ? 12.917 8.125 -14.246 1.00 96.31 72 LYS A CA 1
ATOM 534 C C . LYS A 1 72 ? 11.748 7.246 -13.806 1.00 96.31 72 LYS A C 1
ATOM 536 O O . LYS A 1 72 ? 11.081 7.566 -12.825 1.00 96.31 72 LYS A O 1
ATOM 541 N N . ALA A 1 73 ? 11.498 6.146 -14.516 1.00 94.81 73 ALA A N 1
ATOM 542 C CA . ALA A 1 73 ? 10.445 5.203 -14.159 1.00 94.81 73 ALA A CA 1
ATOM 543 C C . ALA A 1 73 ? 10.715 4.544 -12.797 1.00 94.81 73 ALA A C 1
ATOM 545 O O . ALA A 1 73 ? 9.809 4.471 -11.968 1.00 94.81 73 ALA A O 1
ATOM 546 N N . ALA A 1 74 ? 11.961 4.132 -12.540 1.00 95.25 74 ALA A N 1
ATOM 547 C CA . ALA A 1 74 ? 12.374 3.570 -11.257 1.00 95.25 74 ALA A CA 1
ATOM 548 C C . ALA A 1 74 ? 12.230 4.581 -10.108 1.00 95.25 74 ALA A C 1
ATOM 550 O O . ALA A 1 74 ? 11.654 4.245 -9.077 1.00 95.25 74 ALA A O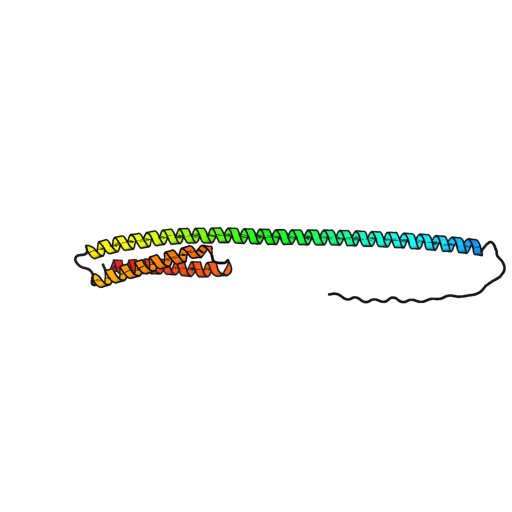 1
ATOM 551 N N . ALA A 1 75 ? 12.672 5.829 -10.305 1.00 95.81 75 ALA A N 1
ATOM 552 C CA . ALA A 1 75 ? 12.516 6.896 -9.316 1.00 95.81 75 ALA A CA 1
ATOM 553 C C . ALA A 1 75 ? 11.038 7.159 -8.993 1.00 95.81 75 ALA A C 1
ATOM 555 O O . ALA A 1 75 ? 10.653 7.212 -7.829 1.00 95.81 75 ALA A O 1
ATOM 556 N N . LYS A 1 76 ? 10.180 7.223 -10.018 1.00 95.56 76 LYS A N 1
ATOM 557 C CA . LYS A 1 76 ? 8.735 7.393 -9.826 1.00 95.56 76 LYS A CA 1
ATOM 558 C C . LYS A 1 76 ? 8.104 6.215 -9.076 1.00 95.56 76 LYS A C 1
ATOM 560 O O . LYS A 1 76 ? 7.204 6.424 -8.268 1.00 95.56 76 LYS A O 1
ATOM 565 N N . ALA A 1 77 ? 8.544 4.986 -9.344 1.00 94.12 77 ALA A N 1
ATOM 566 C CA . ALA A 1 77 ? 8.070 3.808 -8.620 1.00 94.12 77 ALA A CA 1
ATOM 567 C C . ALA A 1 77 ? 8.493 3.841 -7.140 1.00 94.12 77 ALA A C 1
ATOM 569 O O . ALA A 1 77 ? 7.687 3.521 -6.269 1.00 94.12 77 ALA A O 1
ATOM 570 N N . ASP A 1 78 ? 9.725 4.266 -6.851 1.00 95.25 78 ASP A N 1
ATOM 571 C CA . ASP A 1 78 ? 10.221 4.450 -5.483 1.00 95.25 78 ASP A CA 1
ATOM 572 C C . ASP A 1 78 ? 9.431 5.533 -4.728 1.00 95.25 78 ASP A C 1
ATOM 574 O O . ASP A 1 78 ? 8.983 5.299 -3.604 1.00 95.25 78 ASP A O 1
ATOM 578 N N . ASP A 1 79 ? 9.160 6.673 -5.370 1.00 95.19 79 ASP A N 1
ATOM 579 C CA . ASP A 1 79 ? 8.350 7.752 -4.791 1.00 95.19 79 ASP A CA 1
ATOM 580 C C . ASP A 1 79 ? 6.918 7.297 -4.470 1.00 95.19 79 ASP A C 1
ATOM 582 O O . ASP A 1 79 ? 6.407 7.577 -3.385 1.00 95.19 79 ASP A O 1
ATOM 586 N N . LEU A 1 80 ? 6.278 6.544 -5.373 1.00 94.25 80 LEU A N 1
ATOM 587 C CA . LEU A 1 80 ? 4.945 5.977 -5.132 1.00 94.25 80 LEU A CA 1
ATOM 588 C C . LEU A 1 80 ? 4.947 4.978 -3.967 1.00 94.25 80 LEU A C 1
ATOM 590 O O . LEU A 1 80 ? 4.02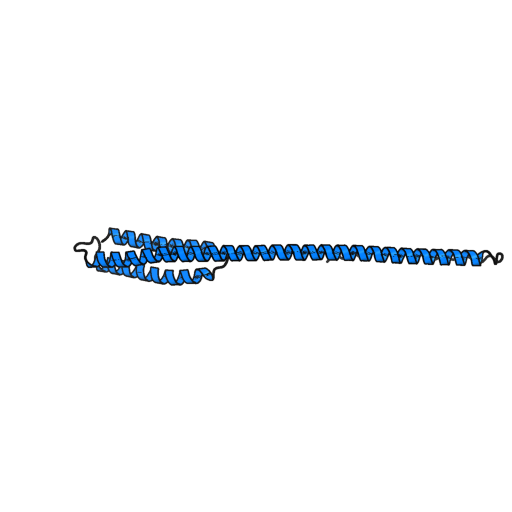2 4.979 -3.155 1.00 94.25 80 LEU A O 1
ATOM 594 N N . ASN A 1 81 ? 5.987 4.149 -3.853 1.00 93.50 81 ASN A N 1
ATOM 595 C CA . ASN A 1 81 ? 6.122 3.208 -2.741 1.00 93.50 81 ASN A CA 1
ATOM 596 C C . ASN A 1 81 ? 6.331 3.931 -1.402 1.00 93.50 81 ASN A C 1
ATOM 598 O O . ASN A 1 81 ? 5.755 3.521 -0.392 1.00 93.50 81 ASN A O 1
ATOM 602 N N . LYS A 1 82 ? 7.108 5.021 -1.387 1.00 96.00 82 LYS A N 1
ATOM 603 C CA . LYS A 1 82 ? 7.303 5.871 -0.203 1.00 96.00 82 LYS A CA 1
ATOM 604 C C . LYS A 1 82 ? 6.011 6.555 0.229 1.00 96.00 82 LYS A C 1
ATOM 606 O O . LYS A 1 82 ? 5.652 6.467 1.401 1.00 96.00 82 LYS A O 1
ATOM 611 N N . ASP A 1 83 ? 5.299 7.192 -0.700 1.00 96.06 83 ASP A N 1
ATOM 612 C CA . ASP A 1 83 ? 4.010 7.841 -0.422 1.00 96.06 83 ASP A CA 1
ATOM 613 C C . ASP A 1 83 ? 2.996 6.840 0.153 1.00 96.06 83 ASP A C 1
ATOM 615 O O . ASP A 1 83 ? 2.346 7.091 1.169 1.00 96.06 83 ASP A O 1
ATOM 619 N N . LEU A 1 84 ? 2.928 5.648 -0.435 1.00 96.12 84 LEU A N 1
ATOM 620 C CA . LEU A 1 84 ? 2.065 4.576 0.042 1.00 96.12 84 LEU A CA 1
ATOM 621 C C . LEU A 1 84 ? 2.456 4.072 1.439 1.00 96.12 84 LEU A C 1
ATOM 623 O O . LEU A 1 84 ? 1.576 3.803 2.259 1.00 96.12 84 LEU A O 1
ATOM 627 N N . ALA A 1 85 ? 3.752 3.964 1.739 1.00 96.62 85 ALA A N 1
ATOM 628 C CA . ALA A 1 85 ? 4.227 3.595 3.071 1.00 96.62 85 ALA A CA 1
ATOM 629 C C . ALA A 1 85 ? 3.820 4.634 4.131 1.00 96.62 85 ALA A C 1
ATOM 631 O O . ALA A 1 85 ? 3.350 4.253 5.204 1.00 96.62 85 ALA A O 1
ATOM 632 N N . VAL A 1 86 ? 3.928 5.930 3.813 1.00 96.94 86 VAL A N 1
ATOM 633 C CA . VAL A 1 86 ? 3.472 7.022 4.691 1.00 96.94 86 VAL A CA 1
ATOM 634 C C . VAL A 1 86 ? 1.965 6.931 4.926 1.00 96.94 86 VAL A C 1
ATOM 636 O O . VAL A 1 86 ? 1.529 6.882 6.074 1.00 96.94 86 VAL A O 1
ATOM 639 N N . LYS A 1 87 ? 1.166 6.795 3.861 1.00 97.62 87 LYS A N 1
ATOM 640 C CA . LYS A 1 87 ? -0.299 6.672 3.965 1.00 97.62 87 LYS A CA 1
ATOM 641 C C . LYS A 1 87 ? -0.741 5.488 4.826 1.00 97.62 87 LYS A C 1
ATOM 643 O O . LYS A 1 87 ? -1.691 5.611 5.599 1.00 97.62 87 LYS A O 1
ATOM 648 N N . ARG A 1 88 ? -0.060 4.343 4.719 1.00 97.38 88 ARG A N 1
ATOM 649 C CA . ARG A 1 88 ? -0.326 3.164 5.565 1.00 97.38 88 ARG A CA 1
ATOM 650 C C . ARG A 1 88 ? -0.049 3.433 7.031 1.00 97.38 88 ARG A C 1
ATOM 652 O O . ARG A 1 88 ? -0.841 3.027 7.877 1.00 97.38 88 ARG A O 1
ATOM 659 N N . GLU A 1 89 ? 1.060 4.097 7.321 1.00 97.12 89 GLU A N 1
ATOM 660 C CA . GLU A 1 89 ? 1.448 4.417 8.689 1.00 97.12 89 GLU A CA 1
ATOM 661 C C . GLU A 1 89 ? 0.505 5.445 9.324 1.00 97.12 89 GLU A C 1
ATOM 663 O O . GLU A 1 89 ? 0.100 5.278 10.476 1.00 97.12 89 GLU A O 1
ATOM 668 N N . ASP A 1 90 ? 0.098 6.467 8.572 1.00 97.50 90 ASP A N 1
ATOM 669 C CA . ASP A 1 90 ? -0.867 7.466 9.036 1.00 97.50 90 ASP A CA 1
ATOM 670 C C . ASP A 1 90 ? -2.234 6.836 9.317 1.00 97.50 90 ASP A C 1
ATOM 672 O O . ASP A 1 90 ? -2.822 7.072 10.377 1.00 97.50 90 ASP A O 1
ATOM 676 N N . LEU A 1 91 ? -2.711 5.965 8.419 1.00 97.94 91 LEU A N 1
ATOM 677 C CA . LEU A 1 91 ? -3.938 5.202 8.636 1.00 97.94 91 LEU A CA 1
ATOM 678 C C . LEU A 1 91 ? -3.835 4.329 9.892 1.00 97.94 91 LEU A C 1
ATOM 680 O O . LEU A 1 91 ? -4.735 4.353 10.730 1.00 97.94 91 LEU A O 1
ATOM 684 N N . ARG A 1 92 ? -2.732 3.584 10.051 1.00 97.62 92 ARG A N 1
ATOM 685 C CA . ARG A 1 92 ? -2.498 2.723 11.218 1.00 97.62 92 ARG A CA 1
ATOM 686 C C . ARG A 1 92 ? -2.584 3.525 12.516 1.00 97.62 92 ARG A C 1
ATOM 688 O O . ARG A 1 92 ? -3.343 3.154 13.406 1.00 97.62 92 ARG A O 1
ATOM 695 N N . LYS A 1 93 ? -1.872 4.652 12.595 1.00 97.00 93 LYS A N 1
ATOM 696 C CA . LYS A 1 93 ? -1.887 5.540 13.767 1.00 97.00 93 LYS A CA 1
ATOM 697 C C . LYS A 1 93 ? -3.272 6.110 14.055 1.00 97.00 93 LYS A C 1
ATOM 699 O O . LYS A 1 93 ? -3.669 6.165 15.218 1.00 97.00 93 LYS A O 1
ATOM 704 N N . SER A 1 94 ? -3.997 6.543 13.022 1.00 97.81 94 SER A N 1
ATOM 705 C CA . SER A 1 94 ? -5.353 7.074 13.191 1.00 97.81 94 SER A CA 1
ATOM 706 C C . SER A 1 94 ? -6.283 6.010 13.769 1.00 97.81 94 SER A C 1
ATOM 708 O O . SER A 1 94 ? -6.918 6.242 14.794 1.00 97.81 94 SER A O 1
ATOM 710 N N . LEU A 1 95 ? -6.296 4.813 13.175 1.00 97.94 95 LEU A N 1
ATOM 711 C CA . LEU A 1 95 ? -7.154 3.717 13.624 1.00 97.94 95 LEU A CA 1
ATOM 712 C C . LEU A 1 95 ? -6.772 3.213 15.025 1.00 97.94 95 LEU A C 1
ATOM 714 O O . LEU A 1 95 ? -7.655 2.890 15.813 1.00 97.94 95 LEU A O 1
ATOM 718 N N . GLU A 1 96 ? -5.481 3.176 15.370 1.00 96.62 96 GLU A N 1
ATOM 719 C CA . GLU A 1 96 ? -5.017 2.837 16.725 1.00 96.62 96 GLU A CA 1
ATOM 720 C C . GLU A 1 96 ? -5.507 3.845 17.768 1.00 96.62 96 GLU A C 1
ATOM 722 O O . GLU A 1 96 ? -5.969 3.455 18.842 1.00 96.62 96 GLU A O 1
ATOM 727 N N . LYS A 1 97 ? -5.452 5.143 17.447 1.00 97.44 97 LYS A N 1
ATOM 728 C CA . LYS A 1 97 ? -5.978 6.202 18.313 1.00 97.44 97 LYS A CA 1
ATOM 729 C C . LYS A 1 97 ? -7.490 6.070 18.500 1.00 97.44 97 LYS A C 1
ATOM 731 O O . LYS A 1 97 ? -7.975 6.177 19.629 1.00 97.44 97 LYS A O 1
ATOM 736 N N . ASP A 1 98 ? -8.224 5.827 17.420 1.00 97.25 98 ASP A N 1
ATOM 737 C CA . ASP A 1 98 ? -9.678 5.689 17.478 1.00 97.25 98 ASP A CA 1
ATOM 738 C C . ASP A 1 98 ? -10.089 4.430 18.252 1.00 97.25 98 ASP A C 1
ATOM 740 O O . ASP A 1 98 ? -10.987 4.488 19.095 1.00 97.25 98 ASP A O 1
ATOM 744 N N . LEU A 1 99 ? -9.378 3.314 18.072 1.00 96.69 99 LEU A N 1
ATOM 745 C CA . LEU A 1 99 ? -9.598 2.101 18.859 1.00 96.69 99 LEU A CA 1
ATOM 746 C C . LEU A 1 99 ? -9.264 2.277 20.339 1.00 96.69 99 LEU A C 1
ATOM 748 O O . LEU A 1 99 ? -10.007 1.787 21.184 1.00 96.69 99 LEU A O 1
ATOM 752 N N . ALA A 1 100 ? -8.205 3.013 20.681 1.00 96.75 100 ALA A N 1
ATOM 753 C CA . ALA A 1 100 ? -7.918 3.333 22.077 1.00 96.75 100 ALA A CA 1
ATOM 754 C C . ALA A 1 100 ? -9.067 4.136 22.722 1.00 96.75 100 ALA A C 1
ATOM 756 O O . ALA A 1 100 ? -9.398 3.930 23.892 1.00 96.75 100 ALA A O 1
ATOM 757 N N . SER A 1 101 ? -9.713 5.020 21.952 1.00 97.19 101 SER A N 1
ATOM 758 C CA . SER A 1 101 ? -10.923 5.727 22.384 1.00 97.19 101 SER A CA 1
ATOM 759 C C . SER A 1 101 ? -12.104 4.767 22.584 1.00 97.19 101 SER A C 1
ATOM 761 O O . SER A 1 101 ? -12.758 4.812 23.627 1.00 97.19 101 SER A O 1
ATOM 763 N N . VAL A 1 102 ? -12.345 3.852 21.636 1.00 97.62 102 VAL A N 1
ATOM 764 C CA . VAL A 1 102 ? -13.376 2.798 21.738 1.00 97.62 102 VAL A CA 1
ATOM 765 C C . VAL A 1 102 ? -13.162 1.934 22.983 1.00 97.62 102 VAL A C 1
ATOM 767 O O . VAL A 1 102 ? -14.091 1.759 23.769 1.00 97.62 102 VAL A O 1
ATOM 770 N N . ASP A 1 103 ? -11.942 1.455 23.220 1.00 96.75 103 ASP A N 1
ATOM 771 C CA . ASP A 1 103 ? -11.605 0.610 24.371 1.00 96.75 103 ASP A CA 1
ATOM 772 C C . ASP A 1 103 ? -11.832 1.336 25.703 1.00 96.75 103 ASP A C 1
ATOM 774 O O . ASP A 1 103 ? -12.397 0.771 26.644 1.00 96.75 103 ASP A O 1
ATOM 778 N N . LYS A 1 104 ? -11.453 2.617 25.784 1.00 97.88 104 LYS A N 1
ATOM 779 C CA . LYS A 1 104 ? -11.741 3.440 26.962 1.00 97.88 104 LYS A CA 1
ATOM 780 C C . LYS A 1 104 ? -13.249 3.546 27.204 1.00 97.88 104 LYS A C 1
ATOM 782 O O . LYS A 1 104 ? -13.709 3.333 28.323 1.00 97.88 104 LYS A O 1
ATOM 787 N N . ARG A 1 105 ? -14.029 3.816 26.154 1.00 97.88 105 ARG A N 1
ATOM 788 C CA . ARG A 1 105 ? -15.494 3.907 26.243 1.00 97.88 105 ARG A CA 1
ATOM 789 C C . ARG A 1 105 ? -16.140 2.581 26.647 1.00 97.88 105 ARG A C 1
ATOM 791 O O . ARG A 1 105 ? -17.108 2.598 27.401 1.00 97.88 105 ARG A O 1
ATOM 798 N N . VAL A 1 106 ? -15.602 1.445 26.201 1.00 97.94 106 VAL A N 1
ATOM 799 C CA . VAL A 1 106 ? -16.023 0.103 26.644 1.00 97.94 106 VAL A CA 1
ATOM 800 C C . VAL A 1 106 ? -15.852 -0.044 28.160 1.00 97.94 106 VAL A C 1
ATOM 802 O O . VAL A 1 106 ? -16.780 -0.486 28.840 1.00 97.94 106 VAL A O 1
ATOM 805 N N . ILE A 1 107 ? -14.701 0.358 28.709 1.00 97.62 107 ILE A N 1
ATOM 806 C CA . ILE A 1 107 ? -14.426 0.308 30.156 1.00 97.62 107 ILE A CA 1
ATOM 807 C C . ILE A 1 107 ? -15.374 1.236 30.929 1.00 97.62 107 ILE A C 1
ATOM 809 O O . ILE A 1 107 ? -15.980 0.822 31.927 1.00 97.62 107 ILE A O 1
ATOM 813 N N . ASP A 1 108 ? -15.544 2.469 30.449 1.00 97.25 108 ASP A N 1
ATOM 814 C CA . ASP A 1 108 ? -16.422 3.462 31.068 1.00 97.25 108 ASP A CA 1
ATOM 815 C C . ASP A 1 108 ? -17.881 2.972 31.080 1.00 97.25 108 ASP A C 1
ATOM 817 O O . ASP A 1 108 ? -18.540 3.001 32.122 1.00 97.25 108 ASP A O 1
ATOM 821 N N . LEU A 1 109 ? -18.384 2.444 29.957 1.00 97.12 109 LEU A N 1
ATOM 822 C CA . LEU A 1 109 ? -19.744 1.904 29.866 1.00 97.12 109 LEU A CA 1
ATOM 823 C C . LEU A 1 109 ? -19.942 0.674 30.742 1.00 97.12 109 LEU A C 1
ATOM 825 O O . LEU A 1 109 ? -20.971 0.572 31.406 1.00 97.12 109 LEU A O 1
ATOM 829 N N . ARG A 1 110 ? -18.958 -0.226 30.821 1.00 96.25 110 ARG A N 1
ATOM 830 C CA . ARG A 1 110 ? -19.028 -1.386 31.722 1.00 96.25 110 ARG A CA 1
ATOM 831 C C . ARG A 1 110 ? -19.194 -0.949 33.176 1.00 96.25 110 ARG A C 1
ATOM 833 O O . ARG A 1 110 ? -20.017 -1.504 33.906 1.00 96.25 110 ARG A O 1
ATOM 840 N N . THR A 1 111 ? -18.458 0.085 33.576 1.00 96.50 111 THR A N 1
ATOM 841 C CA . THR A 1 111 ? -18.548 0.681 34.915 1.00 96.50 111 THR A CA 1
ATOM 842 C C . THR A 1 111 ? -19.910 1.342 35.143 1.00 96.50 111 THR A C 1
ATOM 844 O O . THR A 1 111 ? -20.548 1.105 36.175 1.00 96.50 111 THR A O 1
ATOM 847 N N . LYS A 1 112 ? -20.404 2.118 34.167 1.00 95.81 112 LYS A N 1
ATOM 848 C CA . LYS A 1 112 ? -21.737 2.743 34.224 1.00 95.81 112 LYS A CA 1
ATOM 849 C C . LYS A 1 112 ? -22.848 1.694 34.354 1.00 95.81 112 LYS A C 1
ATOM 851 O O . LYS A 1 112 ? -23.667 1.799 35.260 1.00 95.81 112 LYS A O 1
ATOM 856 N N . VAL A 1 113 ? -22.849 0.648 33.525 1.00 96.19 113 VAL A N 1
ATOM 857 C CA . VAL A 1 113 ? -23.857 -0.433 33.569 1.00 96.19 113 VAL A CA 1
ATOM 858 C C . VAL A 1 113 ? -23.837 -1.170 34.909 1.00 96.19 113 VAL A C 1
ATOM 860 O O . VAL A 1 113 ? -24.889 -1.411 35.507 1.00 96.19 113 VAL A O 1
ATOM 863 N N . SER A 1 114 ? -22.643 -1.468 35.429 1.00 93.81 114 SER A N 1
ATOM 864 C CA . SER A 1 114 ? -22.491 -2.161 36.716 1.00 93.81 114 SER A CA 1
ATOM 865 C C . SER A 1 114 ? -23.109 -1.359 37.867 1.00 93.81 114 SER A C 1
ATOM 867 O O . SER A 1 114 ? -23.802 -1.917 38.719 1.00 93.81 114 SER A O 1
ATOM 869 N N . THR A 1 115 ? -22.926 -0.035 37.859 1.00 94.88 115 THR A N 1
ATOM 870 C CA . THR A 1 115 ? -23.347 0.873 38.940 1.00 94.88 115 THR A CA 1
ATOM 871 C C . THR A 1 115 ? -24.752 1.459 38.769 1.00 94.88 115 THR A C 1
ATOM 873 O O . THR A 1 115 ? -25.347 1.914 39.749 1.00 94.88 115 THR A O 1
ATOM 876 N N . ALA A 1 116 ? -25.322 1.424 37.561 1.00 93.00 116 ALA A N 1
ATOM 877 C CA . ALA A 1 116 ? -26.654 1.952 37.284 1.00 93.00 116 ALA A CA 1
ATOM 878 C C . ALA A 1 116 ? -27.731 1.223 38.104 1.00 93.00 116 ALA A C 1
ATOM 880 O O . ALA A 1 116 ? -27.781 -0.008 38.144 1.00 93.00 116 ALA A O 1
ATOM 881 N N . LYS A 1 117 ? -28.613 1.978 38.768 1.00 89.44 117 LYS A N 1
ATOM 882 C CA . LYS A 1 117 ? -29.733 1.412 39.546 1.00 89.44 117 LYS A CA 1
ATOM 883 C C . LYS A 1 117 ? -30.940 1.093 38.668 1.00 89.44 117 LYS A C 1
ATOM 885 O O . LYS A 1 117 ? -31.582 0.074 38.873 1.00 89.44 117 LYS A O 1
ATOM 890 N N . ASN A 1 118 ? -31.194 1.942 37.675 1.00 88.25 118 ASN A N 1
ATOM 891 C CA . ASN A 1 118 ? -32.255 1.796 36.688 1.00 88.25 118 ASN A CA 1
ATOM 892 C C . ASN A 1 118 ? -31.629 2.008 35.311 1.00 88.25 118 ASN A C 1
ATOM 894 O O . ASN A 1 118 ? -30.951 3.010 35.114 1.00 88.25 118 ASN A O 1
ATOM 898 N N . THR A 1 119 ? -31.850 1.068 34.400 1.00 91.75 119 THR A N 1
ATOM 899 C CA . THR A 1 119 ? -31.394 1.119 33.002 1.00 91.75 119 THR A CA 1
ATOM 900 C C . THR A 1 119 ? -32.618 0.947 32.108 1.00 91.75 119 THR A C 1
ATOM 902 O O . THR A 1 119 ? -33.599 0.328 32.529 1.00 91.75 119 THR A O 1
ATOM 905 N N . LYS A 1 120 ? -32.609 1.504 30.891 1.00 93.75 120 LYS A N 1
ATOM 906 C CA . LYS A 1 120 ? -33.746 1.348 29.956 1.00 93.75 120 LYS A CA 1
ATOM 907 C C . LYS A 1 120 ? -33.807 -0.053 29.348 1.00 93.75 120 LYS A C 1
ATOM 909 O O . LYS A 1 120 ? -34.848 -0.471 28.851 1.00 93.75 120 LYS A O 1
ATOM 914 N N . THR A 1 121 ? -32.681 -0.755 29.347 1.00 94.25 121 THR A N 1
ATOM 915 C CA . THR A 1 121 ? -32.512 -2.110 28.819 1.00 94.25 121 THR A CA 1
ATOM 916 C C . THR A 1 121 ? -31.922 -2.992 29.919 1.00 94.25 121 THR A C 1
ATOM 918 O O . THR A 1 121 ? -31.090 -2.490 30.672 1.00 94.25 121 THR A O 1
ATOM 921 N N . PRO A 1 122 ? -32.312 -4.276 30.041 1.00 96.06 122 PRO A N 1
ATOM 922 C CA . PRO A 1 122 ? -31.757 -5.168 31.055 1.00 96.06 122 PRO A CA 1
ATOM 923 C C . PRO A 1 122 ? -30.223 -5.163 31.074 1.00 96.06 122 PRO A C 1
ATOM 925 O O . PRO A 1 122 ? -29.577 -5.204 30.027 1.00 96.06 122 PRO A O 1
ATOM 928 N N . LYS A 1 123 ? -29.625 -5.161 32.274 1.00 95.00 123 LYS A N 1
ATOM 929 C CA . LYS A 1 123 ? -28.160 -5.123 32.438 1.00 95.00 123 LYS A CA 1
ATOM 930 C C . LYS A 1 123 ? -27.442 -6.238 31.680 1.00 95.00 123 LYS A C 1
ATOM 932 O O . LYS A 1 123 ? -26.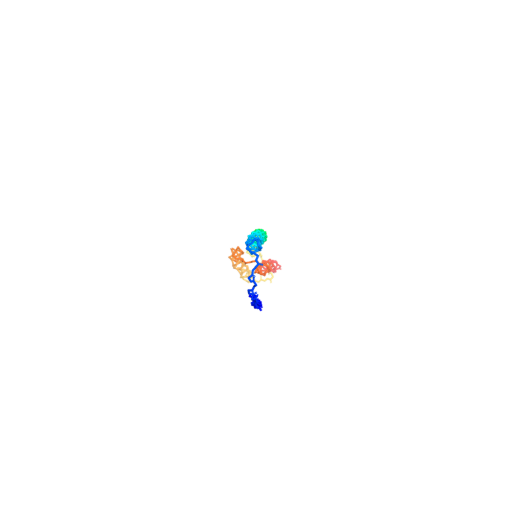422 -5.972 31.060 1.00 95.00 123 LYS A O 1
ATOM 937 N N . ALA A 1 124 ? -27.995 -7.451 31.694 1.00 94.94 124 ALA A N 1
ATOM 938 C CA . ALA A 1 124 ? -27.417 -8.594 30.991 1.00 94.94 124 ALA A CA 1
ATOM 939 C C . ALA A 1 124 ? -27.291 -8.347 29.475 1.00 94.94 124 ALA A C 1
ATOM 941 O O . ALA A 1 124 ? -26.266 -8.684 28.884 1.00 94.94 124 ALA A O 1
ATOM 942 N N . ASP A 1 125 ? -28.283 -7.696 28.860 1.00 96.50 125 ASP A N 1
ATOM 943 C CA . ASP A 1 125 ? -28.261 -7.372 27.429 1.00 96.50 125 ASP A CA 1
ATOM 944 C C . ASP A 1 125 ? -27.227 -6.278 27.124 1.00 96.50 125 ASP A C 1
ATOM 946 O O . ASP A 1 125 ? -26.512 -6.349 26.123 1.00 96.50 125 ASP A O 1
ATOM 950 N N . LEU A 1 126 ? -27.107 -5.279 28.008 1.00 96.88 126 LEU A N 1
ATOM 951 C CA . LEU A 1 126 ? -26.089 -4.228 27.899 1.00 96.88 126 LEU A CA 1
ATOM 952 C C . LEU A 1 126 ? -24.674 -4.803 28.047 1.00 96.88 126 LEU A C 1
ATOM 954 O O . LEU A 1 126 ? -23.786 -4.462 27.270 1.00 96.88 126 LEU A O 1
ATOM 958 N N . GLU A 1 127 ? -24.457 -5.706 29.003 1.00 96.06 127 GLU A N 1
ATOM 959 C CA . GLU A 1 127 ? -23.177 -6.393 29.202 1.00 96.06 127 GLU A CA 1
ATOM 960 C C . GLU A 1 127 ? -22.806 -7.280 28.008 1.00 96.06 127 GLU A C 1
ATOM 962 O O . GLU A 1 127 ? -21.645 -7.288 27.587 1.00 96.06 127 GLU A O 1
ATOM 967 N N . ALA A 1 128 ? -23.780 -7.990 27.431 1.00 97.44 128 ALA A N 1
ATOM 968 C CA . ALA A 1 128 ? -23.580 -8.777 26.220 1.00 97.44 128 ALA A CA 1
ATOM 969 C C . ALA A 1 128 ? -23.189 -7.887 25.029 1.00 97.44 128 ALA A C 1
ATOM 971 O O . ALA A 1 128 ? -22.217 -8.192 24.339 1.00 97.44 128 ALA A O 1
ATOM 972 N N . ALA A 1 129 ? -23.877 -6.756 24.836 1.00 97.62 129 ALA A N 1
ATOM 973 C CA .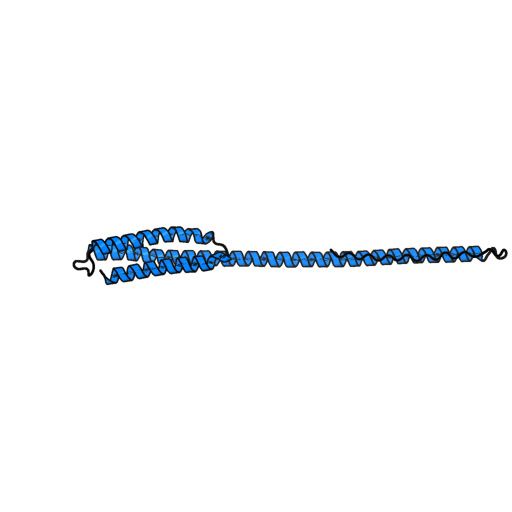 ALA A 1 129 ? -23.561 -5.799 23.776 1.00 97.62 129 ALA A CA 1
ATOM 974 C C . ALA A 1 129 ? -22.165 -5.172 23.950 1.00 97.62 129 ALA A C 1
ATOM 976 O O . ALA A 1 129 ? -21.404 -5.083 22.990 1.00 97.62 129 ALA A O 1
ATOM 977 N N . ILE A 1 130 ? -21.782 -4.797 25.177 1.00 97.88 130 ILE A N 1
ATOM 978 C CA . ILE A 1 130 ? -20.431 -4.290 25.477 1.00 97.88 130 ILE A CA 1
ATOM 979 C C . ILE A 1 130 ? -19.371 -5.352 25.155 1.00 97.88 130 ILE A C 1
ATOM 981 O O . ILE A 1 130 ? -18.324 -5.031 24.590 1.00 97.88 130 ILE A O 1
ATOM 985 N N . LYS A 1 131 ? -19.631 -6.621 25.493 1.00 97.44 131 LYS A N 1
ATOM 986 C CA . LYS A 1 131 ? -18.716 -7.731 25.202 1.00 97.44 131 LYS A CA 1
ATOM 987 C C . LYS A 1 131 ? -18.572 -7.987 23.699 1.00 97.44 131 LYS A C 1
ATOM 989 O O . LYS A 1 131 ? -17.464 -8.283 23.257 1.00 97.44 131 LYS A O 1
ATOM 994 N N . ASP A 1 132 ? -19.651 -7.860 22.929 1.00 97.81 132 ASP A N 1
ATOM 995 C CA . ASP A 1 132 ? -19.608 -7.966 21.465 1.00 97.81 132 ASP A CA 1
ATOM 996 C C . ASP A 1 132 ? -18.748 -6.852 20.851 1.00 97.81 132 ASP A C 1
ATOM 998 O O . ASP A 1 132 ? -17.806 -7.136 20.110 1.00 97.81 132 ASP A O 1
ATOM 1002 N N . VAL A 1 133 ? -18.970 -5.594 21.258 1.00 97.94 133 VAL A N 1
ATOM 1003 C CA . VAL A 1 133 ? -18.140 -4.457 20.819 1.00 97.94 133 VAL A CA 1
ATOM 1004 C C . VAL A 1 133 ? -16.668 -4.667 21.179 1.00 97.94 133 VAL A C 1
ATOM 1006 O O . VAL A 1 133 ? -15.790 -4.407 20.357 1.00 97.94 133 VAL A O 1
ATOM 1009 N N . GLN A 1 134 ? -16.378 -5.179 22.379 1.00 97.38 134 GLN A N 1
ATOM 1010 C CA . GLN A 1 134 ? -15.011 -5.512 22.783 1.00 97.38 134 GLN A CA 1
ATOM 1011 C C . GLN A 1 134 ? -14.391 -6.575 21.856 1.00 97.38 134 GLN A C 1
ATOM 1013 O O . GLN A 1 134 ? -13.266 -6.403 21.389 1.00 97.38 134 GLN A O 1
ATOM 1018 N N . GLY A 1 135 ? -15.128 -7.645 21.539 1.00 97.06 135 GLY A N 1
ATOM 1019 C CA . GLY A 1 135 ? -14.659 -8.687 20.622 1.00 97.06 135 GLY A CA 1
ATOM 1020 C C . GLY A 1 135 ? -14.381 -8.164 19.209 1.00 97.06 135 GLY A C 1
ATOM 1021 O O . GLY A 1 135 ? -13.378 -8.535 18.595 1.00 97.06 135 GLY A O 1
ATOM 1022 N N . GLN A 1 136 ? -15.226 -7.263 18.709 1.00 97.38 136 GLN A N 1
ATOM 1023 C CA . GLN A 1 136 ? -15.031 -6.620 17.409 1.00 97.38 136 GLN A CA 1
ATOM 1024 C C . GLN A 1 136 ? -13.843 -5.642 17.415 1.00 97.38 136 GLN A C 1
ATOM 1026 O O . GLN A 1 136 ? -13.065 -5.644 16.460 1.00 97.38 136 GLN A O 1
ATOM 1031 N N . SER A 1 137 ? -13.644 -4.870 18.493 1.00 96.88 137 SER A N 1
ATOM 1032 C CA . SER A 1 137 ? -12.448 -4.027 18.688 1.00 96.88 137 SER A CA 1
ATOM 1033 C C . SER A 1 137 ? -11.168 -4.865 18.590 1.00 96.88 137 SER A C 1
ATOM 1035 O O . SER A 1 137 ? -10.258 -4.546 17.821 1.00 96.88 137 SER A O 1
ATOM 1037 N N . ASP A 1 138 ? -11.119 -6.008 19.279 1.00 95.75 138 ASP A N 1
ATOM 1038 C CA . ASP A 1 138 ? -9.950 -6.892 19.266 1.00 95.75 138 ASP A CA 1
ATOM 1039 C C . ASP A 1 138 ? -9.707 -7.550 17.894 1.00 95.75 138 ASP A C 1
ATOM 1041 O O . ASP A 1 138 ? -8.556 -7.749 17.490 1.00 95.75 138 ASP A O 1
ATOM 1045 N N . ALA A 1 139 ? -10.766 -7.861 17.140 1.00 95.31 139 ALA A N 1
ATOM 1046 C CA . ALA A 1 139 ? -10.647 -8.323 15.756 1.00 95.31 139 ALA A CA 1
ATOM 1047 C C . ALA A 1 139 ? -10.116 -7.219 14.821 1.00 95.31 139 ALA A C 1
ATOM 1049 O O . ALA A 1 139 ? -9.290 -7.483 13.939 1.00 95.31 139 ALA A O 1
ATOM 1050 N N . LEU A 1 140 ? -10.536 -5.973 15.042 1.00 96.38 140 LEU A N 1
ATOM 1051 C CA . LEU A 1 140 ? -10.099 -4.826 14.255 1.00 96.38 140 LEU A CA 1
ATOM 1052 C C . LEU A 1 140 ? -8.620 -4.498 14.495 1.00 96.38 140 LEU A C 1
ATOM 1054 O O . LEU A 1 140 ? -7.899 -4.267 13.526 1.00 96.38 140 LEU A O 1
ATOM 1058 N N . LYS A 1 141 ? -8.118 -4.607 15.735 1.00 95.06 141 LYS A N 1
ATOM 1059 C CA . LYS A 1 141 ? -6.674 -4.480 16.042 1.00 95.06 141 LYS A CA 1
ATOM 1060 C C . LYS A 1 141 ? -5.813 -5.414 15.189 1.00 95.06 141 LYS A C 1
ATOM 1062 O O . LYS A 1 141 ? -4.798 -4.995 14.639 1.00 95.06 141 LYS A O 1
ATOM 1067 N N . LYS A 1 142 ? -6.246 -6.669 15.024 1.00 93.44 142 LYS A N 1
ATOM 1068 C CA . LYS A 1 142 ? -5.557 -7.656 14.169 1.00 93.44 142 LYS A CA 1
ATOM 1069 C C . LYS A 1 142 ? -5.635 -7.300 12.683 1.00 93.44 142 LYS A C 1
ATOM 1071 O O . LYS A 1 142 ? -4.723 -7.602 11.921 1.00 93.44 142 LYS A O 1
ATOM 1076 N N . SER A 1 143 ? -6.723 -6.668 12.256 1.00 93.94 143 SER A N 1
ATOM 1077 C CA . SER A 1 143 ? -6.880 -6.228 10.866 1.00 93.94 143 SER A CA 1
ATOM 1078 C C . SER A 1 143 ? -5.991 -5.020 10.558 1.00 93.94 143 SER A C 1
ATOM 1080 O O . SER A 1 143 ? -5.387 -4.959 9.490 1.00 93.94 143 SER A O 1
ATOM 1082 N N . ILE A 1 144 ? -5.828 -4.105 11.518 1.00 93.94 144 ILE A N 1
ATOM 1083 C CA . ILE A 1 144 ? -4.948 -2.935 11.404 1.00 93.94 144 ILE A CA 1
ATOM 1084 C C . ILE A 1 144 ? -3.484 -3.345 11.215 1.00 93.94 144 ILE A C 1
ATOM 1086 O O . ILE A 1 144 ? -2.802 -2.768 10.369 1.00 93.94 144 ILE A O 1
ATOM 1090 N N . SER A 1 145 ? -3.001 -4.385 11.909 1.00 91.00 145 SER A N 1
ATOM 1091 C CA . SER A 1 145 ? -1.626 -4.871 11.704 1.00 91.00 145 SER A CA 1
ATOM 1092 C C . SER A 1 145 ? -1.355 -5.362 10.276 1.00 91.00 145 SER A C 1
ATOM 1094 O O . SER A 1 145 ? -0.205 -5.382 9.845 1.00 91.00 145 SER A O 1
ATOM 1096 N N . ASN A 1 146 ? -2.399 -5.696 9.509 1.00 91.44 146 ASN A N 1
ATOM 1097 C CA . ASN A 1 146 ? -2.272 -6.144 8.121 1.00 91.44 146 ASN A CA 1
ATOM 1098 C C . ASN A 1 146 ? -2.260 -4.990 7.101 1.00 91.44 146 ASN A C 1
ATOM 1100 O O . ASN A 1 146 ? -1.980 -5.231 5.927 1.00 91.44 146 ASN A O 1
ATOM 1104 N N . VAL A 1 147 ? -2.504 -3.736 7.512 1.00 93.81 147 VAL A N 1
ATOM 1105 C CA . VAL A 1 147 ? -2.492 -2.562 6.610 1.00 93.81 147 VAL A CA 1
ATOM 1106 C C . VAL A 1 147 ? -1.143 -2.410 5.904 1.00 93.81 147 VAL A C 1
ATOM 1108 O O . VAL A 1 147 ? -1.098 -2.065 4.722 1.00 93.81 147 VAL A O 1
ATOM 1111 N N . ALA A 1 148 ? -0.043 -2.739 6.588 1.00 90.81 148 ALA A N 1
ATOM 1112 C CA . ALA A 1 148 ? 1.306 -2.686 6.027 1.00 90.81 148 ALA A CA 1
ATOM 1113 C C . ALA A 1 148 ? 1.487 -3.597 4.795 1.00 90.81 148 ALA A C 1
ATOM 1115 O O . ALA A 1 148 ? 2.246 -3.248 3.891 1.00 90.81 148 ALA A O 1
ATOM 1116 N N . ALA A 1 149 ? 0.758 -4.719 4.741 1.00 91.62 149 ALA A N 1
ATOM 1117 C CA . ALA A 1 149 ? 0.835 -5.726 3.681 1.00 91.62 149 ALA A CA 1
ATOM 1118 C C . ALA A 1 149 ? -0.092 -5.449 2.485 1.00 91.62 149 ALA A C 1
ATOM 1120 O O . ALA A 1 149 ? -0.123 -6.230 1.535 1.00 91.62 149 ALA A O 1
ATOM 1121 N N . THR A 1 150 ? -0.861 -4.356 2.510 1.00 94.94 150 THR A N 1
ATOM 1122 C CA . THR A 1 150 ? -1.703 -3.969 1.368 1.00 94.94 150 THR A CA 1
ATOM 1123 C C . THR A 1 150 ? -0.848 -3.638 0.138 1.00 94.94 150 THR A C 1
ATOM 1125 O O . THR A 1 150 ? 0.376 -3.540 0.216 1.00 94.94 150 THR A O 1
ATOM 1128 N N . THR A 1 151 ? -1.463 -3.465 -1.029 1.00 94.38 151 THR A N 1
ATOM 1129 C CA . THR A 1 151 ? -0.816 -2.929 -2.245 1.00 94.38 151 THR A CA 1
ATOM 1130 C C . THR A 1 151 ? -1.339 -1.522 -2.527 1.00 94.38 151 THR A C 1
ATOM 1132 O O . THR A 1 151 ? -2.193 -1.041 -1.785 1.00 94.38 151 THR A O 1
ATOM 1135 N N . ALA A 1 152 ? -0.826 -0.833 -3.551 1.00 93.31 152 ALA A N 1
ATOM 1136 C CA . ALA A 1 152 ? -1.378 0.465 -3.955 1.00 93.31 152 ALA A CA 1
ATOM 1137 C C . ALA A 1 152 ? -2.854 0.320 -4.363 1.00 93.31 152 ALA A C 1
ATOM 1139 O O . ALA A 1 152 ? -3.705 1.079 -3.905 1.00 93.31 152 ALA A O 1
ATOM 1140 N N . ASP A 1 153 ? -3.156 -0.730 -5.127 1.00 94.00 153 ASP A N 1
ATOM 1141 C CA . ASP A 1 153 ? -4.484 -0.986 -5.685 1.00 94.00 153 ASP A CA 1
ATOM 1142 C C . ASP A 1 153 ? -5.519 -1.354 -4.613 1.00 94.00 153 ASP A C 1
ATOM 1144 O O . ASP A 1 153 ? -6.696 -1.020 -4.731 1.00 94.00 153 ASP A O 1
ATOM 1148 N N . SER A 1 154 ? -5.095 -2.029 -3.538 1.00 96.19 154 SER A N 1
ATOM 1149 C CA . SER A 1 154 ? -5.997 -2.490 -2.475 1.00 96.19 154 SER A CA 1
ATOM 1150 C C . SER A 1 154 ? -6.064 -1.558 -1.260 1.00 96.19 154 SER A C 1
ATOM 1152 O O . SER A 1 154 ? -6.822 -1.836 -0.325 1.00 96.19 154 SER A O 1
ATOM 1154 N N . PHE A 1 155 ? -5.249 -0.498 -1.220 1.00 96.56 155 PHE A N 1
ATOM 1155 C CA . PHE A 1 155 ? -5.105 0.354 -0.038 1.00 96.56 155 PHE A CA 1
ATOM 1156 C C . PHE A 1 155 ? -6.391 1.120 0.284 1.00 96.56 155 PHE A C 1
ATOM 1158 O O . PHE A 1 155 ? -6.897 0.993 1.395 1.00 96.56 155 PHE A O 1
ATOM 1165 N N . GLU A 1 156 ? -6.964 1.844 -0.681 1.00 96.62 156 GLU A N 1
ATOM 1166 C CA . GLU A 1 156 ? -8.161 2.670 -0.441 1.00 96.62 156 GLU A CA 1
ATOM 1167 C C . GLU A 1 156 ? -9.377 1.830 -0.028 1.00 96.62 156 GLU A C 1
ATOM 1169 O O . GLU A 1 156 ? -10.079 2.173 0.920 1.00 96.62 156 GLU A O 1
ATOM 1174 N N . ALA A 1 157 ? -9.586 0.670 -0.658 1.00 96.56 157 ALA A N 1
ATOM 1175 C CA . ALA A 1 157 ? -10.658 -0.245 -0.265 1.00 96.56 157 ALA A CA 1
ATOM 1176 C C . ALA A 1 157 ? -10.474 -0.756 1.177 1.00 96.56 157 ALA A C 1
ATOM 1178 O O . ALA A 1 157 ? -11.428 -0.815 1.956 1.00 96.56 157 ALA A O 1
ATOM 1179 N N . THR A 1 158 ? -9.231 -1.092 1.547 1.00 97.00 158 THR A N 1
ATOM 1180 C CA . THR A 1 158 ? -8.888 -1.532 2.907 1.00 97.00 158 THR A CA 1
ATOM 1181 C C . THR A 1 158 ? -9.124 -0.408 3.913 1.00 97.00 158 THR A C 1
ATOM 1183 O O . THR A 1 158 ? -9.755 -0.637 4.944 1.00 97.00 158 THR A O 1
ATOM 1186 N N . LYS A 1 159 ? -8.676 0.810 3.592 1.00 97.56 159 LYS A N 1
ATOM 1187 C CA . LYS A 1 159 ? -8.886 2.021 4.387 1.00 97.56 159 LYS A CA 1
ATOM 1188 C C . LYS A 1 159 ? -10.365 2.255 4.674 1.00 97.56 159 LYS A C 1
ATOM 1190 O O . LYS A 1 159 ? -10.751 2.276 5.839 1.00 97.56 159 LYS A O 1
ATOM 1195 N N . THR A 1 160 ? -11.197 2.340 3.635 1.00 97.88 160 THR A N 1
ATOM 1196 C CA . THR A 1 160 ? -12.639 2.577 3.786 1.00 97.88 160 THR A CA 1
ATOM 1197 C C . THR A 1 160 ? -13.310 1.504 4.639 1.00 97.88 160 THR A C 1
ATOM 1199 O O . THR A 1 160 ? -14.135 1.823 5.497 1.00 97.88 160 THR A O 1
ATOM 1202 N N . ASN A 1 161 ? -12.955 0.230 4.444 1.00 97.38 161 ASN A N 1
ATOM 1203 C CA . ASN A 1 161 ? -13.503 -0.854 5.254 1.00 97.38 161 ASN A CA 1
ATOM 1204 C C . ASN A 1 161 ? -13.128 -0.703 6.740 1.00 97.38 161 ASN A C 1
ATOM 1206 O O . ASN A 1 161 ? -14.000 -0.806 7.600 1.00 97.38 161 ASN A O 1
ATOM 1210 N N . LEU A 1 162 ? -11.861 -0.419 7.053 1.00 98.00 162 LEU A N 1
ATOM 1211 C CA . LEU A 1 162 ? -11.411 -0.253 8.439 1.00 98.00 162 LEU A CA 1
ATOM 1212 C C . LEU A 1 162 ? -12.038 0.980 9.110 1.00 98.00 162 LEU A C 1
ATOM 1214 O O . LEU A 1 162 ? -12.526 0.875 10.234 1.00 98.00 162 LEU A O 1
ATOM 1218 N N . GLU A 1 163 ? -12.094 2.120 8.416 1.00 97.50 163 GLU A N 1
ATOM 1219 C CA . GLU A 1 163 ? -12.745 3.349 8.904 1.00 97.50 163 GLU A CA 1
ATOM 1220 C C . GLU A 1 163 ? -14.245 3.131 9.170 1.00 97.50 163 GLU A C 1
ATOM 1222 O O . GLU A 1 163 ? -14.791 3.598 10.176 1.00 97.50 163 GLU A O 1
ATOM 1227 N N . THR A 1 164 ? -14.911 2.360 8.304 1.00 98.06 164 THR A N 1
ATOM 1228 C CA . THR A 1 164 ? -16.318 1.973 8.481 1.00 98.06 164 THR A CA 1
ATOM 1229 C C . THR A 1 164 ? -16.498 1.101 9.721 1.00 98.06 164 THR A C 1
ATOM 1231 O O . THR A 1 164 ? -17.423 1.334 10.499 1.00 98.06 164 THR A O 1
ATOM 1234 N N . GLN A 1 165 ? -15.610 0.126 9.942 1.00 97.94 165 GLN A N 1
ATOM 1235 C CA . GLN A 1 165 ? -15.666 -0.744 11.119 1.00 97.94 165 GLN A CA 1
ATOM 1236 C C . GLN A 1 165 ? -15.457 0.046 12.419 1.00 97.94 165 GLN A C 1
ATOM 1238 O O . GLN A 1 165 ? -16.253 -0.105 13.343 1.00 97.94 165 GLN A O 1
ATOM 1243 N N . VAL A 1 166 ? -14.473 0.954 12.479 1.00 97.81 166 VAL A N 1
ATOM 1244 C CA . VAL A 1 166 ? -14.284 1.851 13.639 1.00 97.81 166 VAL A CA 1
ATOM 1245 C C . VAL A 1 166 ? -15.532 2.703 13.890 1.00 97.81 166 VAL A C 1
ATOM 1247 O O . VAL A 1 166 ? -16.012 2.788 15.022 1.00 97.81 166 VAL A O 1
ATOM 1250 N N . SER A 1 167 ? -16.094 3.305 12.838 1.00 97.06 167 SER A N 1
ATOM 1251 C CA . SER A 1 167 ? -17.293 4.146 12.948 1.00 97.06 167 SER A CA 1
ATOM 1252 C C . SER A 1 167 ? -18.508 3.357 13.444 1.00 97.06 167 SER A C 1
ATOM 1254 O O . SER A 1 167 ? -19.290 3.856 14.256 1.00 97.06 167 SER A O 1
ATOM 1256 N N . ALA A 1 168 ? -18.657 2.107 12.997 1.00 97.88 168 ALA A N 1
ATOM 1257 C CA . ALA A 1 168 ? -19.707 1.213 13.469 1.00 97.88 168 ALA A CA 1
ATOM 1258 C C . ALA A 1 168 ? -19.548 0.886 14.962 1.00 97.88 168 ALA A C 1
ATOM 1260 O O . ALA A 1 168 ? -20.535 0.948 15.694 1.00 97.88 168 ALA A O 1
ATOM 1261 N N . LEU A 1 169 ? -18.324 0.626 15.440 1.00 98.00 169 LEU A N 1
ATOM 1262 C CA . LEU A 1 169 ? -18.058 0.407 16.869 1.00 98.00 169 LEU A CA 1
ATOM 1263 C C . LEU A 1 169 ? -18.410 1.634 17.709 1.00 98.00 169 LEU A C 1
ATOM 1265 O O . LEU A 1 169 ? -19.091 1.510 18.727 1.00 98.00 169 LEU A O 1
ATOM 1269 N N . ALA A 1 170 ? -17.989 2.823 17.269 1.00 97.25 170 ALA A N 1
ATOM 1270 C CA . ALA A 1 170 ? -18.307 4.072 17.954 1.00 97.25 170 ALA A CA 1
ATOM 1271 C C . ALA A 1 170 ? -19.825 4.291 18.058 1.00 97.25 170 ALA A C 1
ATOM 1273 O O . ALA A 1 170 ? -20.328 4.618 19.134 1.00 97.25 170 ALA A O 1
ATOM 1274 N N . LYS A 1 171 ? -20.564 4.028 16.974 1.00 97.88 171 LYS A N 1
ATOM 1275 C CA . LYS A 1 171 ? -22.027 4.117 16.956 1.00 97.88 171 LYS A CA 1
ATOM 1276 C C . LYS A 1 171 ? -22.691 3.082 17.870 1.00 97.88 171 LYS A C 1
ATOM 1278 O O . LYS A 1 171 ? -23.620 3.427 18.595 1.00 97.88 171 LYS A O 1
ATOM 1283 N N . SER A 1 172 ? -22.205 1.840 17.885 1.00 97.62 172 SER A N 1
ATOM 1284 C CA . SER A 1 172 ? -22.698 0.805 18.805 1.00 97.62 172 SER A CA 1
ATOM 1285 C C . SER A 1 172 ? -22.527 1.226 20.265 1.00 97.62 172 SER A C 1
ATOM 1287 O O . SER A 1 172 ? -23.442 1.042 21.065 1.00 97.62 172 SER A O 1
ATOM 1289 N N . LEU A 1 173 ? -21.399 1.855 20.611 1.00 97.88 173 LEU A N 1
ATOM 1290 C CA . LEU A 1 173 ? -21.184 2.415 21.948 1.00 97.88 173 LEU A CA 1
ATOM 1291 C C . LEU A 1 173 ? -22.142 3.570 22.257 1.00 97.88 173 LEU A C 1
ATOM 1293 O O . LEU A 1 173 ? -22.701 3.591 23.350 1.00 97.88 173 LEU A O 1
ATOM 1297 N N . ASP A 1 174 ? -22.380 4.488 21.313 1.00 98.00 174 ASP A N 1
ATOM 1298 C CA . ASP A 1 174 ? -23.364 5.571 21.483 1.00 98.00 174 ASP A CA 1
ATOM 1299 C C . ASP A 1 174 ? -24.772 5.015 21.749 1.00 98.00 174 ASP A C 1
ATOM 1301 O O . ASP A 1 174 ? -25.526 5.545 22.567 1.00 98.00 174 ASP A O 1
ATOM 1305 N N . ASP A 1 175 ? -25.147 3.943 21.054 1.00 97.31 175 ASP A N 1
ATOM 1306 C CA . ASP A 1 175 ? -26.466 3.331 21.186 1.00 97.31 175 ASP A CA 1
ATOM 1307 C C . ASP A 1 175 ? -26.612 2.519 22.477 1.00 97.31 175 ASP A C 1
ATOM 1309 O O . ASP A 1 175 ? -27.700 2.504 23.058 1.00 97.31 175 ASP A O 1
ATOM 1313 N N . ILE A 1 176 ? -25.535 1.893 22.965 1.00 96.50 176 ILE A N 1
ATOM 1314 C CA . ILE A 1 176 ? -25.485 1.311 24.314 1.00 96.50 176 ILE A CA 1
ATOM 1315 C C . ILE A 1 176 ? -25.626 2.427 25.351 1.00 96.50 176 ILE A C 1
ATOM 1317 O O . ILE A 1 176 ? -26.472 2.332 26.236 1.00 96.50 176 ILE A O 1
ATOM 1321 N N . GLU A 1 177 ? -24.862 3.512 25.218 1.00 95.75 177 GLU A N 1
ATOM 1322 C CA . GLU A 1 177 ? -24.846 4.631 26.164 1.00 95.75 177 GLU A CA 1
ATOM 1323 C C . GLU A 1 177 ? -26.221 5.287 26.344 1.00 95.75 177 GLU A C 1
ATOM 1325 O O . GLU A 1 177 ? -26.586 5.643 27.459 1.00 95.75 177 GLU A O 1
ATOM 1330 N N . LYS A 1 178 ? -27.033 5.382 25.283 1.00 96.12 178 LYS A N 1
ATOM 1331 C CA . LYS A 1 178 ? -28.415 5.903 25.359 1.00 96.12 178 LYS A CA 1
ATOM 1332 C C . LYS A 1 178 ? -29.387 4.995 26.130 1.00 96.12 178 LYS A C 1
ATOM 1334 O O . LYS A 1 178 ? -30.482 5.457 26.491 1.00 96.12 178 LYS A O 1
ATOM 1339 N N . LYS A 1 179 ? -29.043 3.710 26.281 1.00 93.62 179 LYS A N 1
ATOM 1340 C CA . LYS A 1 179 ? -29.863 2.655 26.904 1.00 93.62 179 LYS A CA 1
ATOM 1341 C C . LYS A 1 179 ? -29.471 2.362 28.355 1.00 93.62 179 LYS A C 1
ATOM 1343 O O . LYS A 1 179 ? -30.304 1.814 29.083 1.00 93.62 179 LYS A O 1
ATOM 1348 N N . VAL A 1 180 ? -28.244 2.710 28.751 1.00 89.56 180 VAL A N 1
ATOM 1349 C CA . VAL A 1 180 ? -27.839 2.791 30.165 1.00 89.56 180 VAL A CA 1
ATOM 1350 C C . VAL A 1 180 ? -28.676 3.861 30.856 1.00 89.56 180 VAL A C 1
ATOM 1352 O O . VAL A 1 180 ? -29.223 3.534 31.928 1.00 89.56 180 VAL A O 1
#